Protein AF-S7Q2D0-F1 (afdb_monomer_lite)

pLDDT: mean 85.15, std 16.12, range [42.41, 98.06]

Foldseek 3Di:
DDDPDPPDDPPPDDDPAAEAEDVVCPVPPPPCCVQPPPDDDHGPYYHDPVVSVVSDD

Secondary structure (DSSP, 8-state):
-------PPPTTSPPPPPEEE-TTT-SSSTTTHHHHTT---PSSEEE-HHHHHHT--

InterPro domains:
  IPR029044 Nucleotide-diphospho-sugar transferases [SSF53448] (12-53)

Radius of gyration: 15.53 Å; chains: 1; bounding box: 49×18×24 Å

Structure (mmCIF, N/CA/C/O backbone):
data_AF-S7Q2D0-F1
#
_entry.id   AF-S7Q2D0-F1
#
loop_
_atom_site.group_PDB
_atom_site.id
_atom_site.type_symbol
_atom_site.label_atom_id
_atom_site.label_alt_id
_atom_site.label_comp_id
_atom_site.label_asym_id
_atom_site.label_entity_id
_atom_site.label_seq_id
_atom_site.pdbx_PDB_ins_code
_atom_site.Cartn_x
_atom_site.Cartn_y
_atom_site.Cartn_z
_atom_site.occupancy
_atom_site.B_iso_or_equiv
_atom_site.auth_seq_id
_atom_site.auth_comp_id
_atom_site.auth_asym_id
_atom_site.auth_atom_id
_atom_site.pdbx_PDB_model_num
ATOM 1 N N . MET A 1 1 ? 33.089 8.852 -9.874 1.00 42.41 1 MET A N 1
ATOM 2 C CA . MET A 1 1 ? 32.986 7.389 -9.694 1.00 42.41 1 MET A CA 1
ATOM 3 C C . MET A 1 1 ? 31.870 7.121 -8.699 1.00 42.41 1 MET A C 1
ATOM 5 O O . MET A 1 1 ? 32.048 7.424 -7.530 1.00 42.41 1 MET A O 1
ATOM 9 N N . LEU A 1 2 ? 30.705 6.665 -9.163 1.00 49.91 2 LEU A N 1
ATOM 10 C CA . LEU A 1 2 ? 29.587 6.284 -8.293 1.00 49.91 2 LEU A CA 1
ATOM 11 C C . LEU A 1 2 ? 29.796 4.818 -7.901 1.00 49.91 2 LEU A C 1
ATOM 13 O O . LEU A 1 2 ? 29.756 3.953 -8.774 1.00 49.91 2 LEU A O 1
ATOM 17 N N . THR A 1 3 ? 30.081 4.526 -6.631 1.00 51.97 3 THR A N 1
ATOM 18 C CA . THR A 1 3 ? 30.202 3.137 -6.175 1.00 51.97 3 THR A CA 1
ATOM 19 C C . THR A 1 3 ? 28.795 2.611 -5.884 1.00 51.97 3 THR A C 1
ATOM 21 O O . THR A 1 3 ? 28.148 2.990 -4.915 1.00 51.97 3 THR A O 1
ATOM 24 N N . SER A 1 4 ? 28.276 1.761 -6.770 1.00 58.50 4 SER A N 1
ATOM 25 C CA . SER A 1 4 ? 27.138 0.894 -6.446 1.00 58.50 4 SER A CA 1
ATOM 26 C C . SER A 1 4 ? 27.679 -0.289 -5.645 1.00 58.50 4 SER A C 1
ATOM 28 O O . SER A 1 4 ? 28.033 -1.318 -6.212 1.00 58.50 4 SER A O 1
ATOM 30 N N . GLY A 1 5 ? 27.849 -0.107 -4.336 1.00 62.34 5 GLY A N 1
ATOM 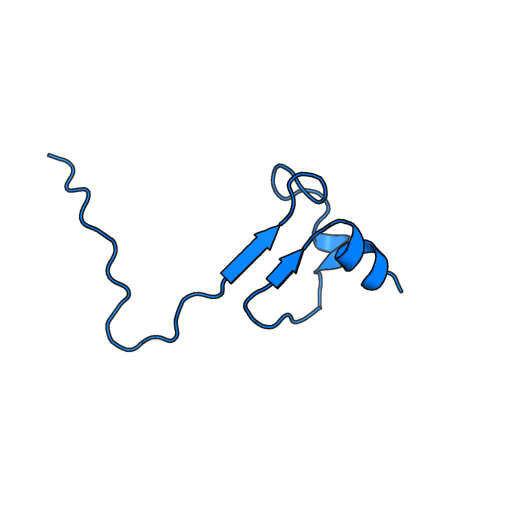31 C CA . GLY A 1 5 ? 28.049 -1.224 -3.411 1.00 62.34 5 GLY A CA 1
ATOM 32 C C . GLY A 1 5 ? 26.689 -1.793 -2.994 1.00 62.34 5 GLY A C 1
ATOM 33 O O . GLY A 1 5 ? 25.750 -1.008 -2.844 1.00 62.34 5 GLY A O 1
ATOM 34 N N . PRO A 1 6 ? 26.538 -3.119 -2.812 1.00 59.41 6 PRO A N 1
ATOM 35 C CA . PRO A 1 6 ? 25.302 -3.673 -2.277 1.00 59.41 6 PRO A CA 1
ATOM 36 C C . PRO A 1 6 ? 25.065 -3.084 -0.883 1.00 59.41 6 PRO A C 1
ATOM 38 O O . PRO A 1 6 ? 25.974 -3.047 -0.053 1.00 59.41 6 PRO A O 1
ATOM 41 N N . LEU A 1 7 ? 23.853 -2.580 -0.651 1.00 59.53 7 LEU A N 1
ATOM 42 C CA . LEU A 1 7 ? 23.429 -2.036 0.632 1.00 59.53 7 LEU A CA 1
ATOM 43 C C . LEU A 1 7 ? 23.329 -3.194 1.637 1.00 59.53 7 LEU A C 1
ATOM 45 O O . LEU A 1 7 ? 22.273 -3.799 1.794 1.00 59.53 7 LEU A O 1
ATOM 49 N N . SER A 1 8 ? 24.440 -3.554 2.278 1.00 59.12 8 SER A N 1
ATOM 50 C CA . SER A 1 8 ? 24.418 -4.472 3.416 1.00 59.12 8 SER A CA 1
ATOM 51 C C . SER A 1 8 ? 23.550 -3.843 4.514 1.00 59.12 8 SER A C 1
ATOM 53 O O . SER A 1 8 ? 23.825 -2.698 4.891 1.00 59.12 8 SER A O 1
ATOM 55 N N . PRO A 1 9 ? 22.508 -4.526 5.028 1.00 60.69 9 PRO A N 1
ATOM 56 C CA . PRO A 1 9 ? 21.729 -3.991 6.137 1.00 60.69 9 PRO A CA 1
ATOM 57 C C . PRO A 1 9 ? 22.650 -3.777 7.352 1.00 60.69 9 PRO A C 1
ATOM 59 O O . PRO A 1 9 ? 23.596 -4.550 7.540 1.00 60.69 9 PRO A O 1
ATOM 62 N N . PRO A 1 10 ? 22.426 -2.728 8.166 1.00 60.41 10 PRO A N 1
ATOM 63 C CA . PRO A 1 10 ? 23.244 -2.468 9.344 1.00 60.41 10 PRO A CA 1
ATOM 64 C C . PRO A 1 10 ? 23.210 -3.686 10.277 1.00 60.41 10 PRO A C 1
ATOM 66 O O . PRO A 1 10 ? 22.138 -4.144 10.670 1.00 60.41 10 PRO A O 1
ATOM 69 N N . SER A 1 11 ? 24.390 -4.216 10.613 1.00 61.50 11 SER A N 1
ATOM 70 C CA . SER A 1 11 ? 24.569 -5.347 11.531 1.00 61.50 11 SER A CA 1
ATOM 71 C C . SER A 1 11 ? 23.955 -5.035 12.902 1.00 61.50 11 SER A C 1
ATOM 73 O O . SER A 1 11 ? 24.608 -4.423 13.743 1.00 61.50 11 SER A O 1
ATOM 75 N N . GLY A 1 12 ? 22.698 -5.433 13.122 1.00 61.88 12 GLY A N 1
ATOM 76 C CA . GLY A 1 12 ? 22.015 -5.331 14.418 1.00 61.88 12 GLY A CA 1
ATOM 77 C C . GLY A 1 12 ? 20.547 -4.887 14.388 1.00 61.88 12 GLY A C 1
ATOM 78 O O . GLY A 1 12 ? 19.921 -4.886 15.442 1.00 61.88 12 GLY A O 1
ATOM 79 N N . GLY A 1 13 ? 19.991 -4.511 13.232 1.00 69.56 13 GLY A N 1
ATOM 80 C CA . GLY A 1 13 ? 18.570 -4.163 13.098 1.00 69.56 13 GLY A CA 1
ATOM 81 C C . GLY A 1 13 ? 17.726 -5.335 12.599 1.00 69.56 13 GLY A C 1
ATOM 82 O O . GLY A 1 13 ? 18.209 -6.135 11.796 1.00 69.56 13 GLY A O 1
ATOM 83 N N . GLU A 1 14 ? 16.470 -5.429 13.049 1.00 72.88 14 GLU A N 1
ATOM 84 C CA . GLU A 1 14 ? 15.485 -6.312 12.413 1.00 72.88 14 GLU A CA 1
ATOM 85 C C . GLU A 1 14 ? 15.443 -6.061 10.897 1.00 72.88 14 GLU A C 1
ATOM 87 O O . GLU A 1 14 ? 15.661 -4.924 10.454 1.00 72.88 14 GLU A O 1
ATOM 92 N N . PRO A 1 15 ? 15.200 -7.104 10.082 1.00 82.75 15 PRO A N 1
ATOM 93 C CA . PRO A 1 15 ? 15.105 -6.931 8.642 1.00 82.75 15 PRO A CA 1
ATOM 94 C C . PRO A 1 15 ? 14.034 -5.881 8.308 1.00 82.75 15 PRO A C 1
ATOM 96 O O . PRO A 1 15 ? 13.031 -5.776 9.020 1.00 82.75 15 PRO A O 1
ATOM 99 N N . PRO A 1 16 ? 14.222 -5.095 7.232 1.00 89.00 16 PRO A N 1
ATOM 100 C CA . PRO A 1 16 ? 13.222 -4.119 6.825 1.00 89.00 16 PRO A CA 1
ATOM 101 C C . PRO A 1 16 ? 11.878 -4.813 6.596 1.00 89.00 16 PRO A C 1
ATOM 103 O O . PRO A 1 16 ? 11.825 -5.922 6.059 1.00 89.00 16 PRO A O 1
ATOM 106 N N . ALA A 1 17 ? 10.793 -4.145 6.989 1.00 90.81 17 ALA A N 1
ATOM 107 C CA . ALA A 1 17 ? 9.453 -4.637 6.715 1.00 90.81 17 ALA A CA 1
ATOM 108 C C . ALA A 1 17 ? 9.264 -4.811 5.202 1.00 90.81 17 ALA A C 1
ATOM 110 O O . ALA A 1 17 ? 9.596 -3.924 4.412 1.00 90.81 17 ALA A O 1
ATOM 111 N N . VAL A 1 18 ? 8.722 -5.960 4.810 1.00 95.88 18 VAL A N 1
ATOM 112 C CA . VAL A 1 18 ? 8.457 -6.298 3.414 1.00 95.88 18 VAL A CA 1
ATOM 113 C C . VAL A 1 18 ? 6.984 -6.037 3.133 1.00 95.88 18 VAL A C 1
ATOM 115 O O . VAL A 1 18 ? 6.103 -6.563 3.814 1.00 95.88 18 VAL A O 1
ATOM 118 N N . CYS A 1 19 ? 6.720 -5.212 2.125 1.00 95.69 19 CYS A N 1
ATOM 119 C CA . CYS A 1 19 ? 5.379 -4.897 1.661 1.00 95.69 19 CYS A CA 1
ATOM 120 C C . CYS A 1 19 ? 5.368 -4.885 0.133 1.00 95.69 19 CYS A C 1
ATOM 122 O O . CYS A 1 19 ? 6.193 -4.215 -0.488 1.00 95.69 19 CYS A O 1
ATOM 124 N N . GLU A 1 20 ? 4.426 -5.609 -0.451 1.00 97.25 20 GLU A N 1
ATOM 125 C CA . GLU A 1 20 ? 4.144 -5.617 -1.877 1.00 97.25 20 GLU A CA 1
ATOM 126 C C . GLU A 1 20 ? 2.682 -5.233 -2.093 1.00 97.25 20 GLU A C 1
ATOM 128 O O . GLU A 1 20 ? 1.780 -5.728 -1.413 1.00 97.25 20 GLU A O 1
ATOM 133 N N . ILE A 1 21 ? 2.449 -4.331 -3.041 1.00 97.75 21 ILE A N 1
ATOM 134 C CA . ILE A 1 21 ? 1.119 -3.861 -3.413 1.00 97.75 21 ILE A CA 1
ATOM 135 C C . ILE A 1 21 ? 0.940 -4.169 -4.893 1.00 97.75 21 ILE A C 1
ATOM 137 O O . ILE A 1 21 ? 1.763 -3.766 -5.716 1.00 97.75 21 ILE A O 1
ATOM 141 N N . SER A 1 22 ? -0.132 -4.885 -5.223 1.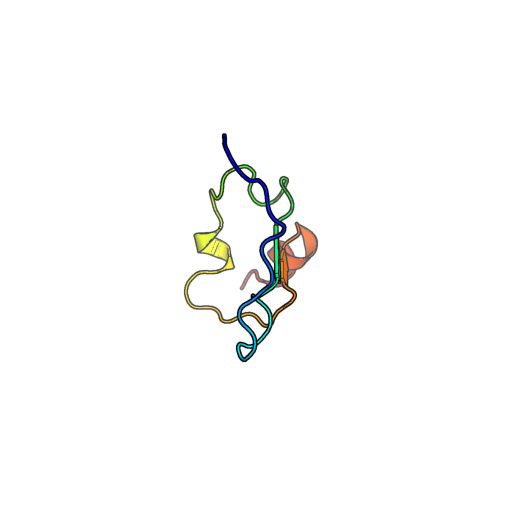00 98.06 22 SER A N 1
ATOM 142 C CA . SER A 1 22 ? -0.498 -5.152 -6.611 1.00 98.06 22 SER A CA 1
ATOM 143 C C . SER A 1 22 ? -0.715 -3.819 -7.342 1.00 98.06 22 SER A C 1
ATOM 145 O O . SER A 1 22 ? -1.482 -2.986 -6.850 1.00 98.06 22 SER A O 1
ATOM 147 N N . PRO A 1 23 ? -0.131 -3.609 -8.536 1.00 97.88 23 PRO A N 1
ATOM 148 C CA . PRO A 1 23 ? -0.402 -2.418 -9.343 1.00 97.88 23 PRO A CA 1
ATOM 149 C C 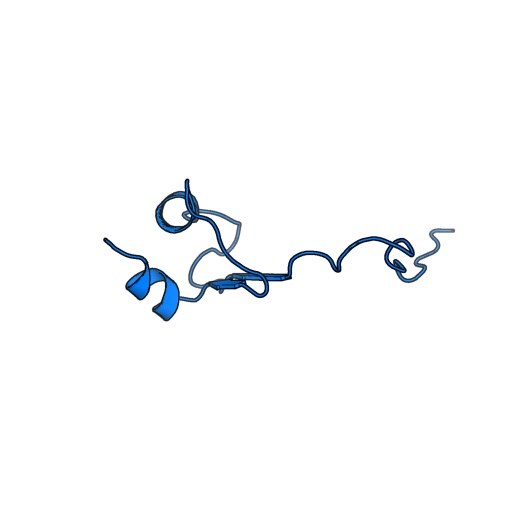. PRO A 1 23 ? -1.889 -2.222 -9.681 1.00 97.88 23 PRO A C 1
ATOM 151 O O . PRO A 1 23 ? -2.302 -1.114 -10.006 1.00 97.88 23 PRO A O 1
ATOM 154 N N . LEU A 1 24 ? -2.698 -3.288 -9.605 1.00 97.06 24 LEU A N 1
ATOM 155 C CA . LEU A 1 24 ? -4.153 -3.237 -9.788 1.00 97.06 24 LEU A CA 1
ATOM 156 C C . LEU A 1 24 ? -4.889 -2.661 -8.568 1.00 97.06 24 LEU A C 1
ATOM 158 O O . LEU A 1 24 ? -6.023 -2.207 -8.697 1.00 97.06 24 LEU A O 1
ATOM 162 N N . VAL A 1 25 ? -4.252 -2.680 -7.394 1.00 97.06 25 VAL A N 1
ATOM 163 C CA . VAL A 1 25 ? -4.735 -2.015 -6.177 1.00 97.06 25 VAL A CA 1
ATOM 164 C C . VAL A 1 25 ? -4.289 -0.558 -6.153 1.00 97.06 25 VAL A C 1
ATOM 166 O O . VAL A 1 25 ? -5.087 0.318 -5.833 1.00 97.06 25 VAL A O 1
ATOM 169 N N . SER A 1 26 ? -3.020 -0.302 -6.467 1.00 97.75 26 SER A N 1
ATOM 170 C CA . SER A 1 26 ? -2.454 1.043 -6.496 1.00 97.75 26 SER A CA 1
ATOM 171 C C . SER A 1 26 ? -1.226 1.069 -7.396 1.00 97.75 26 SER A C 1
ATOM 173 O O . SER A 1 26 ? -0.254 0.354 -7.147 1.00 97.75 26 SER A O 1
ATOM 175 N N . TYR A 1 27 ? -1.260 1.889 -8.442 1.00 97.56 27 TYR A N 1
ATOM 176 C CA . TYR A 1 27 ? -0.169 1.972 -9.407 1.00 97.56 27 TYR A CA 1
ATOM 177 C C . TYR A 1 27 ? 0.945 2.918 -8.940 1.00 97.56 27 TYR A C 1
ATOM 179 O O . TYR A 1 27 ? 2.124 2.684 -9.201 1.00 97.56 27 TYR A O 1
ATOM 187 N N . SER A 1 28 ? 0.593 4.012 -8.265 1.00 97.00 28 SER A N 1
ATOM 188 C CA . SER A 1 28 ? 1.517 5.060 -7.808 1.00 97.00 28 SER A CA 1
ATOM 189 C C . SER A 1 28 ? 1.252 5.508 -6.365 1.00 97.00 28 SER A C 1
ATOM 191 O O . SER A 1 28 ? 1.643 6.608 -5.973 1.00 97.00 28 SER A O 1
ATOM 193 N N . GLY A 1 29 ? 0.627 4.652 -5.555 1.00 95.88 29 GLY A N 1
ATOM 194 C CA . GLY A 1 29 ? 0.331 4.915 -4.144 1.00 95.88 29 GLY A CA 1
ATOM 195 C C . GLY A 1 29 ? -1.037 5.556 -3.893 1.00 95.88 29 GLY A C 1
ATOM 196 O O . GLY A 1 29 ? -1.382 5.817 -2.744 1.00 95.88 29 GLY A O 1
ATOM 197 N N . GLU A 1 30 ? -1.840 5.796 -4.930 1.00 97.44 30 GLU A N 1
ATOM 198 C CA . GLU A 1 30 ? -3.206 6.295 -4.811 1.00 97.44 30 GLU A CA 1
ATOM 199 C C . GLU A 1 30 ? -4.152 5.284 -4.145 1.00 97.44 30 GLU A C 1
ATOM 201 O O . GLU A 1 30 ? -4.005 4.072 -4.300 1.00 97.44 30 GLU A O 1
ATOM 206 N N . GLY A 1 31 ? -5.156 5.785 -3.421 1.00 94.50 31 GLY A N 1
ATOM 207 C CA . GLY A 1 31 ? -6.273 4.976 -2.920 1.00 94.50 31 GLY A CA 1
ATOM 208 C C . GLY A 1 31 ? -5.950 4.051 -1.742 1.00 94.50 31 GLY A C 1
ATOM 209 O O . GLY A 1 31 ? -6.851 3.387 -1.237 1.00 94.50 31 GLY A O 1
ATOM 210 N N . LEU A 1 32 ? -4.712 4.016 -1.248 1.00 95.44 32 LEU A N 1
ATOM 211 C CA . LEU A 1 32 ? -4.309 3.110 -0.168 1.00 95.44 32 LEU A CA 1
ATOM 212 C C . LEU A 1 32 ? -4.890 3.491 1.196 1.00 95.44 32 LEU A C 1
ATOM 214 O O . LEU A 1 32 ? -5.113 2.621 2.044 1.00 95.44 32 LEU A O 1
ATOM 218 N N . GLU A 1 33 ? -5.189 4.770 1.419 1.00 94.94 33 GLU A N 1
ATOM 219 C CA . GLU A 1 33 ? -5.719 5.265 2.687 1.00 94.94 33 GLU A CA 1
ATOM 220 C C . GLU A 1 33 ? -7.027 4.572 3.079 1.00 94.94 33 GLU A C 1
ATOM 222 O O . GLU A 1 33 ? -7.239 4.316 4.262 1.00 94.94 33 GLU A O 1
ATOM 227 N N . VAL A 1 34 ? -7.890 4.217 2.120 1.00 93.31 34 VAL A N 1
ATOM 228 C CA . VAL A 1 34 ? -9.167 3.543 2.420 1.00 93.31 34 VAL A CA 1
ATOM 229 C C . VAL A 1 34 ? -8.971 2.125 2.971 1.00 93.31 34 VAL A C 1
ATOM 231 O O . VAL A 1 34 ? -9.815 1.622 3.714 1.00 93.31 34 VAL A O 1
ATOM 234 N N . HIS A 1 35 ? -7.841 1.490 2.659 1.00 92.25 35 HIS A N 1
ATOM 235 C CA . HIS A 1 35 ? -7.543 0.116 3.055 1.00 92.25 35 HIS A CA 1
ATOM 236 C C . HIS A 1 35 ? -6.615 0.043 4.267 1.00 92.25 35 HIS A C 1
ATOM 238 O O . HIS A 1 35 ? -6.750 -0.874 5.075 1.00 92.25 35 HIS A O 1
ATOM 244 N N . LEU A 1 36 ? -5.686 0.994 4.403 1.00 92.88 36 LEU A N 1
ATOM 245 C CA . LEU A 1 36 ? -4.572 0.894 5.349 1.00 92.88 36 LEU A CA 1
ATOM 246 C C . LEU A 1 36 ? -4.663 1.869 6.527 1.00 92.88 36 LEU A C 1
ATOM 248 O O . LEU A 1 36 ? -4.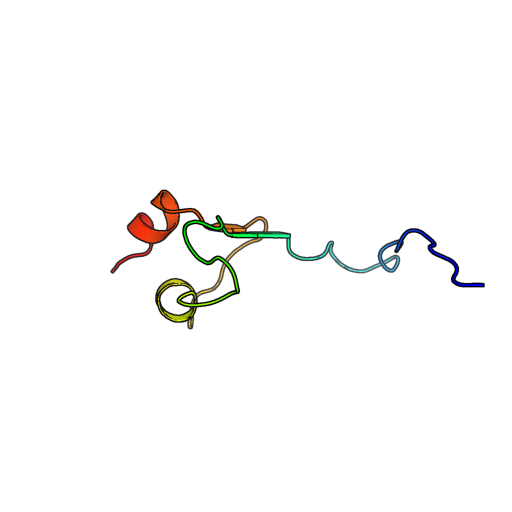042 1.632 7.564 1.00 92.88 36 LEU A O 1
ATOM 252 N N . ARG A 1 37 ? -5.415 2.971 6.403 1.00 94.12 37 ARG A N 1
ATOM 253 C CA . ARG A 1 37 ? -5.404 4.035 7.415 1.00 94.12 37 ARG A CA 1
ATOM 254 C C . ARG A 1 37 ? -5.886 3.522 8.771 1.00 94.12 37 ARG A C 1
ATOM 256 O O . ARG A 1 37 ? -6.995 3.010 8.895 1.00 94.12 37 ARG A O 1
ATOM 263 N N . GLY A 1 38 ? -5.055 3.729 9.794 1.00 94.06 38 GLY A N 1
ATOM 264 C CA . GLY A 1 38 ? -5.362 3.347 11.174 1.00 94.06 38 GLY A CA 1
ATOM 265 C C . GLY A 1 38 ? -5.359 1.837 11.423 1.00 94.06 38 GLY A C 1
ATOM 266 O O . GLY A 1 38 ? -5.920 1.401 12.424 1.00 94.06 38 GLY A O 1
ATOM 267 N N . ARG A 1 39 ? -4.764 1.043 10.523 1.00 92.69 39 ARG A N 1
ATOM 268 C CA . ARG A 1 39 ? -4.628 -0.409 10.665 1.00 92.69 39 ARG A CA 1
ATOM 269 C C . ARG A 1 39 ? -3.159 -0.795 10.794 1.00 92.69 39 ARG A C 1
ATOM 271 O O . ARG A 1 39 ? -2.295 -0.182 10.174 1.00 92.69 39 ARG A O 1
ATOM 278 N N . GLU A 1 40 ? -2.898 -1.838 11.570 1.00 94.44 40 GLU A N 1
ATOM 279 C CA . GLU A 1 40 ? -1.571 -2.437 11.696 1.00 94.44 40 GLU A CA 1
ATOM 280 C C . GLU A 1 40 ? -1.481 -3.705 10.847 1.00 94.44 40 GLU A C 1
ATOM 282 O O . GLU A 1 40 ? -2.425 -4.497 10.776 1.00 94.44 40 GLU A O 1
ATOM 287 N N . PHE A 1 41 ? -0.330 -3.907 10.209 1.00 93.75 41 PHE A N 1
ATOM 288 C CA . PHE A 1 41 ? -0.054 -5.078 9.386 1.00 93.75 41 PHE A CA 1
ATOM 289 C C . PHE A 1 41 ? 1.286 -5.680 9.786 1.00 93.75 41 PHE A C 1
ATOM 291 O O . PHE A 1 41 ? 2.242 -4.962 10.071 1.00 93.75 41 PHE A O 1
ATOM 298 N N . GLN A 1 42 ? 1.348 -7.008 9.786 1.00 92.94 42 GLN A N 1
ATOM 299 C CA . GLN A 1 42 ? 2.584 -7.744 10.017 1.00 92.94 42 GLN A CA 1
ATOM 300 C C . GLN A 1 42 ? 3.307 -7.975 8.688 1.00 92.94 42 GLN A C 1
ATOM 302 O O . GLN A 1 42 ? 2.667 -8.244 7.671 1.00 92.94 42 GLN A O 1
ATOM 307 N N . SER A 1 43 ? 4.635 -7.871 8.711 1.00 93.19 43 SER A N 1
ATOM 308 C CA . SER A 1 43 ? 5.488 -8.202 7.568 1.00 93.19 43 SER A CA 1
ATOM 309 C C . SER A 1 43 ? 5.628 -9.728 7.427 1.00 93.19 43 SER A C 1
ATOM 311 O O . SER A 1 43 ? 5.812 -10.400 8.443 1.00 93.19 43 SER A O 1
ATOM 313 N N . PRO A 1 44 ? 5.617 -10.288 6.201 1.00 95.38 44 PRO A N 1
ATOM 314 C CA . PRO A 1 44 ? 5.409 -9.600 4.928 1.00 95.38 44 PRO A CA 1
ATOM 315 C C . PRO A 1 44 ? 3.926 -9.292 4.658 1.00 95.38 44 PRO A C 1
ATOM 317 O O . PRO A 1 44 ? 3.050 -10.125 4.895 1.00 95.38 44 PRO A O 1
ATOM 320 N N . LEU A 1 45 ? 3.651 -8.114 4.097 1.00 95.94 45 LEU A N 1
ATOM 321 C CA . LEU A 1 45 ? 2.324 -7.728 3.617 1.00 95.94 45 LEU A CA 1
ATOM 322 C C . LEU A 1 45 ? 2.258 -7.863 2.092 1.00 95.94 45 LEU A C 1
ATOM 324 O O . LEU A 1 45 ? 3.009 -7.198 1.392 1.00 95.94 45 LEU A O 1
ATOM 328 N N . LEU A 1 46 ? 1.320 -8.662 1.585 1.00 97.00 46 LEU A N 1
ATOM 329 C CA . LEU A 1 46 ? 0.921 -8.653 0.176 1.00 97.00 46 LEU A CA 1
ATOM 330 C C . LEU A 1 46 ? -0.485 -8.065 0.073 1.00 97.00 46 LEU A C 1
ATOM 332 O O . LEU A 1 46 ? -1.423 -8.660 0.603 1.00 97.00 46 LEU A O 1
ATOM 336 N N . LEU A 1 47 ? -0.640 -6.913 -0.573 1.00 97.31 47 LEU A N 1
ATOM 337 C CA . LEU A 1 47 ? -1.926 -6.250 -0.777 1.00 97.31 47 LEU A CA 1
ATOM 338 C C . LEU A 1 47 ? -2.371 -6.385 -2.238 1.00 97.31 47 LEU A C 1
ATOM 340 O O . LEU A 1 47 ? -1.973 -5.602 -3.098 1.00 97.31 47 LEU A O 1
ATOM 344 N N . ASP A 1 48 ? -3.217 -7.379 -2.495 1.00 97.56 48 ASP A N 1
ATOM 345 C CA . ASP A 1 48 ? -3.860 -7.628 -3.786 1.00 97.56 48 ASP A CA 1
ATOM 346 C C . ASP A 1 48 ? -5.375 -7.355 -3.730 1.00 97.56 48 ASP A C 1
ATOM 348 O O . ASP A 1 48 ? -5.940 -7.024 -2.680 1.00 97.56 48 ASP A O 1
ATOM 352 N N . GLU A 1 49 ? -6.058 -7.495 -4.865 1.00 96.38 49 GLU A N 1
ATOM 353 C CA . GLU A 1 49 ? -7.497 -7.240 -4.974 1.00 96.38 49 GLU A CA 1
ATOM 354 C C . GLU A 1 49 ? -8.331 -8.148 -4.058 1.00 96.38 49 GLU A C 1
ATOM 356 O O . GLU A 1 49 ? -9.397 -7.744 -3.586 1.00 96.38 49 GLU A O 1
ATOM 361 N N . THR A 1 50 ? -7.856 -9.367 -3.786 1.00 96.75 50 THR A N 1
ATOM 362 C CA . THR A 1 50 ? -8.540 -10.321 -2.903 1.00 96.75 50 THR A CA 1
ATOM 363 C C . THR A 1 50 ? -8.439 -9.864 -1.454 1.00 96.75 50 THR A C 1
ATOM 365 O O . THR A 1 50 ? -9.447 -9.804 -0.744 1.00 96.75 50 THR A O 1
ATOM 368 N N . ARG A 1 51 ? -7.240 -9.480 -1.011 1.00 95.12 51 ARG A N 1
ATOM 369 C CA . ARG A 1 51 ? -7.002 -8.985 0.344 1.00 95.12 51 ARG A CA 1
ATOM 370 C C . ARG A 1 51 ? -7.704 -7.656 0.576 1.00 95.12 51 ARG A C 1
ATOM 372 O O . ARG A 1 51 ? -8.289 -7.472 1.636 1.00 95.12 51 ARG A O 1
ATOM 379 N N . VAL A 1 52 ? -7.715 -6.766 -0.415 1.00 94.62 52 VAL A N 1
ATOM 380 C CA . VAL A 1 52 ? -8.476 -5.513 -0.353 1.00 94.62 52 VAL A CA 1
ATOM 381 C C . VAL A 1 52 ? -9.965 -5.776 -0.127 1.00 94.62 52 VAL A C 1
ATOM 383 O O . VAL A 1 52 ?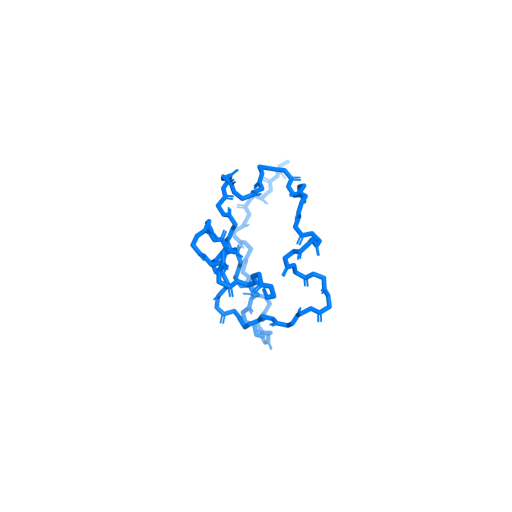 -10.553 -5.156 0.759 1.00 94.62 52 VAL A O 1
ATOM 386 N N . ARG A 1 53 ? -10.570 -6.726 -0.854 1.00 93.38 53 ARG A N 1
ATOM 387 C CA . ARG A 1 53 ? -11.974 -7.128 -0.639 1.00 93.38 53 ARG A CA 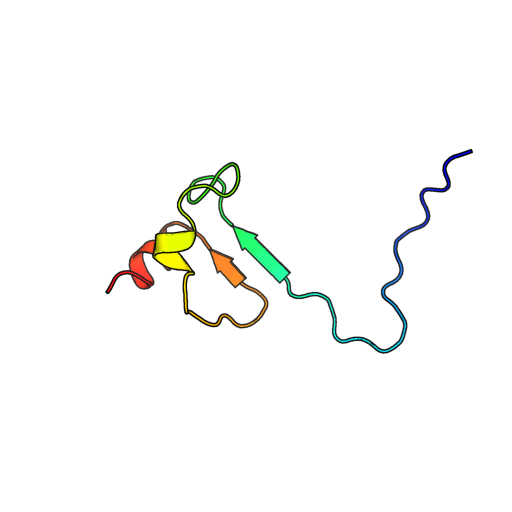1
ATOM 388 C C . ARG A 1 53 ? -12.205 -7.689 0.763 1.00 93.38 53 ARG A C 1
ATOM 390 O O . ARG A 1 53 ? -13.217 -7.377 1.375 1.00 93.38 53 ARG A O 1
ATOM 397 N N . ALA A 1 54 ? -11.257 -8.459 1.294 1.00 92.25 54 ALA A N 1
ATOM 398 C CA . ALA A 1 54 ? -11.343 -9.013 2.646 1.00 92.25 54 ALA A CA 1
ATOM 399 C C . ALA A 1 54 ? -11.186 -7.963 3.767 1.00 92.25 54 ALA A C 1
ATOM 401 O O . ALA A 1 54 ? -11.564 -8.228 4.904 1.00 92.25 54 ALA A O 1
ATOM 402 N N . LEU A 1 55 ? -10.612 -6.790 3.471 1.00 88.38 55 LEU A N 1
ATOM 403 C CA . LEU A 1 55 ? -10.419 -5.692 4.428 1.00 88.38 55 LEU A CA 1
ATOM 404 C C . LEU A 1 55 ? -11.594 -4.701 4.468 1.00 88.38 55 LEU A C 1
ATOM 406 O O . LEU A 1 55 ? -11.592 -3.801 5.322 1.00 88.38 55 LEU A O 1
ATOM 410 N N . GLN A 1 56 ? -12.565 -4.837 3.558 1.00 77.94 56 GLN A N 1
ATOM 411 C CA . GLN A 1 56 ? -13.791 -4.040 3.571 1.00 77.94 56 GLN A CA 1
ATOM 412 C C . GLN A 1 56 ? -14.581 -4.322 4.866 1.00 77.94 56 GLN A C 1
ATOM 414 O O . GLN A 1 56 ? -14.570 -5.462 5.330 1.00 77.94 56 GLN A O 1
ATOM 419 N N . PRO A 1 57 ? -15.175 -3.290 5.495 1.00 62.22 57 PRO A N 1
ATOM 420 C CA . PRO A 1 57 ? -15.988 -3.463 6.699 1.00 62.22 57 PRO A CA 1
ATOM 421 C C . PRO A 1 57 ? -17.219 -4.345 6.464 1.00 62.22 57 PRO A C 1
ATOM 423 O O . PRO A 1 57 ? -17.720 -4.379 5.315 1.00 62.22 57 PRO A O 1
#

Sequence (57 aa):
MLTSGPLSPPSGGEPPAVCEISPLVSYSGEGLEVHLRGREFQSPLLLDETRVRALQP

Organism: Myotis brandtii (NCBI:txid109478)